Protein AF-A0A7Y3AAM0-F1 (afdb_monomer)

Radius of gyration: 28.29 Å; Cα contacts (8 Å, |Δi|>4): 146; chains: 1; bounding box: 34×87×64 Å

Sequence (106 aa):
MIARDQGCALCRAHYSLCEAHHIIPWESPARGPTDIDNGALVCTDCHHWLHEHDLILVRDPNTGTWTTRPAQPHEIVPKRKPAEPEPAPSGDVPEPRDQAPTAQSG

pLDDT: mean 87.78, std 16.11, range [49.22, 98.81]

Mean predicted aligned error: 10.86 Å

Secondary structure (DSSP, 8-state):
-HHHHSS-TTT---GGGEEEEESS-TTSTT---SSSTTEEEEEHHHHHHHHHTTEEEEE-TTT--EEEEEPPTTSSPPPPPPPPPPPPP---PPPPPP--------

Nearest PDB structures (foldseek):
  5xtb-assembly1_P  TM=4.807E-01  e=5.963E+00  Homo sapiens

Solvent-accessible surface area (backbone atoms only — not comparable to full-atom values): 6667 Å² total; per-residue (Å²): 92,64,89,81,51,68,10,13,54,83,82,56,46,58,49,91,57,34,43,88,39,58,44,31,36,59,82,10,82,64,47,27,61,96,49,69,88,37,40,42,33,28,27,64,70,59,46,50,52,30,65,77,66,48,40,26,68,44,69,41,89,89,79,67,49,57,49,74,44,79,52,54,82,47,41,38,63,74,77,76,72,76,78,73,80,72,79,76,79,84,75,81,76,80,77,83,79,83,80,80,84,77,90,81,87,132

Structure (mmCIF, N/CA/C/O backbone):
data_AF-A0A7Y3AAM0-F1
#
_entry.id   AF-A0A7Y3AAM0-F1
#
loop_
_atom_site.group_PDB
_atom_site.id
_atom_site.type_symbol
_atom_site.label_atom_id
_atom_site.label_alt_id
_atom_site.label_comp_id
_atom_site.label_asym_id
_atom_site.label_entity_id
_atom_site.label_seq_id
_atom_site.pdbx_PDB_ins_code
_atom_site.Cartn_x
_atom_site.Cartn_y
_atom_site.Cartn_z
_atom_site.occupancy
_atom_site.B_iso_or_equiv
_atom_site.auth_seq_id
_atom_site.auth_comp_id
_atom_site.auth_asym_id
_atom_site.auth_atom_id
_atom_site.pdbx_PDB_model_num
ATOM 1 N N . MET A 1 1 ? 0.520 -4.226 12.085 1.00 92.75 1 MET A N 1
ATOM 2 C CA . MET A 1 1 ? -0.165 -3.143 11.344 1.00 92.75 1 MET A CA 1
ATOM 3 C C . MET A 1 1 ? -1.556 -2.827 11.886 1.00 92.75 1 MET A C 1
ATOM 5 O O . MET A 1 1 ? -1.817 -1.653 12.082 1.00 92.75 1 M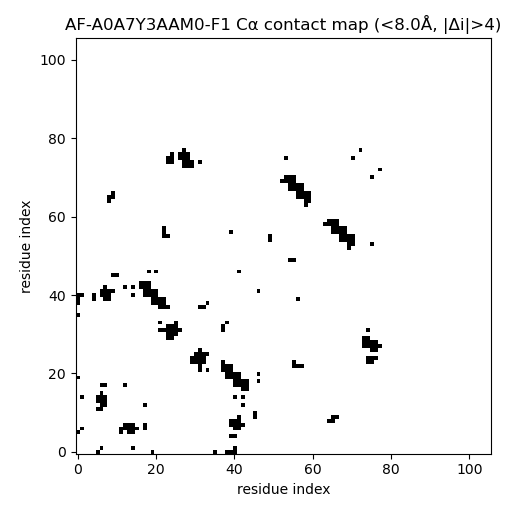ET A O 1
ATOM 9 N N . ILE A 1 2 ? -2.404 -3.812 12.234 1.00 97.00 2 ILE A N 1
ATOM 10 C CA . ILE A 1 2 ? -3.768 -3.586 12.785 1.00 97.00 2 ILE A CA 1
ATOM 11 C C . ILE A 1 2 ? -3.821 -2.501 13.873 1.00 97.00 2 ILE A C 1
ATOM 13 O O . ILE A 1 2 ? -4.611 -1.570 13.761 1.00 97.00 2 ILE A O 1
ATOM 17 N N . ALA A 1 3 ? -2.949 -2.569 14.886 1.00 96.44 3 ALA A N 1
ATOM 18 C CA . ALA A 1 3 ? -2.931 -1.579 15.965 1.00 96.44 3 ALA A CA 1
ATOM 19 C C . ALA A 1 3 ? -2.657 -0.142 15.474 1.00 96.44 3 ALA A C 1
ATOM 21 O O . ALA A 1 3 ? -3.290 0.784 15.969 1.00 96.44 3 ALA A O 1
ATOM 22 N N . ARG A 1 4 ? -1.761 0.032 14.489 1.00 96.44 4 ARG A N 1
ATOM 23 C CA . ARG A 1 4 ? -1.374 1.338 13.928 1.00 96.44 4 ARG A CA 1
ATOM 24 C C . ARG A 1 4 ? -2.420 1.879 12.954 1.00 96.44 4 ARG A C 1
ATOM 26 O O . ARG A 1 4 ? -2.768 3.049 13.030 1.00 96.44 4 ARG A O 1
ATOM 33 N N . ASP A 1 5 ? -2.893 1.037 12.038 1.00 97.00 5 ASP A N 1
ATOM 34 C CA . ASP A 1 5 ? -3.709 1.482 10.901 1.00 97.00 5 ASP A CA 1
ATOM 35 C C . ASP A 1 5 ? -5.210 1.454 11.212 1.00 97.00 5 ASP A C 1
ATOM 37 O O . ASP A 1 5 ? -5.979 2.233 10.647 1.00 97.00 5 ASP A O 1
ATOM 41 N N . GLN A 1 6 ? -5.644 0.583 12.134 1.00 96.44 6 GLN A N 1
ATOM 42 C CA . GLN A 1 6 ? -7.032 0.438 12.608 1.00 96.44 6 GLN A CA 1
ATOM 43 C C . GLN A 1 6 ? -8.067 0.116 11.501 1.00 96.44 6 GLN A C 1
ATOM 45 O O . GLN A 1 6 ? -9.261 0.041 11.769 1.00 96.44 6 GLN A O 1
ATOM 50 N N . GLY A 1 7 ? -7.626 -0.075 10.258 1.00 98.00 7 GLY A N 1
ATOM 51 C CA . GLY A 1 7 ? -8.447 -0.227 9.061 1.00 98.00 7 GLY A CA 1
ATOM 52 C C . GLY A 1 7 ? -7.641 0.142 7.818 1.00 98.00 7 GLY A C 1
ATOM 53 O O . GLY A 1 7 ? -6.450 0.436 7.918 1.00 98.00 7 GLY A O 1
ATOM 54 N N . CYS A 1 8 ? -8.289 0.153 6.656 1.00 98.69 8 CYS A N 1
ATOM 55 C CA . CYS A 1 8 ? -7.644 0.528 5.402 1.00 98.69 8 CYS A CA 1
ATOM 56 C C . CYS A 1 8 ? -7.061 1.949 5.489 1.00 98.69 8 CYS A C 1
ATOM 58 O O . CYS A 1 8 ? -7.730 2.884 5.944 1.00 98.69 8 CYS A O 1
ATOM 60 N N . ALA A 1 9 ? -5.824 2.107 5.022 1.00 98.44 9 ALA A N 1
ATOM 61 C CA . ALA A 1 9 ? -5.107 3.374 4.963 1.00 98.44 9 ALA A CA 1
ATOM 62 C C . ALA A 1 9 ? -5.829 4.442 4.118 1.00 98.44 9 ALA A C 1
ATOM 64 O O . ALA A 1 9 ? -5.726 5.622 4.430 1.00 98.44 9 ALA A O 1
ATOM 65 N N . LEU A 1 10 ? -6.590 4.036 3.094 1.00 98.25 10 LEU A N 1
ATOM 66 C CA . LEU A 1 10 ? -7.227 4.948 2.136 1.00 98.25 10 LEU A CA 1
ATOM 67 C C . LEU A 1 10 ? -8.711 5.198 2.427 1.00 98.25 10 LEU A C 1
ATOM 69 O O . LEU A 1 10 ? -9.127 6.341 2.575 1.00 98.25 10 LEU A O 1
ATOM 73 N N . CYS A 1 11 ? -9.518 4.139 2.529 1.00 98.19 11 CYS A N 1
ATOM 74 C CA . CYS A 1 11 ? -10.977 4.261 2.648 1.00 98.19 11 CYS A CA 1
ATOM 75 C C . CYS A 1 11 ? -11.517 3.984 4.057 1.00 98.19 11 CYS A C 1
ATOM 77 O O . CYS A 1 11 ? -12.721 4.072 4.281 1.00 98.19 11 CYS A O 1
ATOM 79 N N . ARG A 1 12 ? -10.642 3.626 5.010 1.00 97.94 12 ARG A N 1
ATOM 80 C CA . ARG A 1 12 ? -11.005 3.273 6.395 1.00 97.94 12 ARG A CA 1
ATOM 81 C C . ARG A 1 12 ? -11.911 2.043 6.544 1.00 97.94 12 ARG A C 1
ATOM 83 O O . ARG A 1 12 ? -12.465 1.840 7.622 1.00 97.94 12 ARG A O 1
ATOM 90 N N . ALA A 1 13 ? -12.019 1.191 5.519 1.00 98.56 13 ALA A N 1
ATOM 91 C CA . ALA A 1 13 ? -12.656 -0.121 5.646 1.00 98.56 13 ALA A CA 1
ATOM 92 C C . ALA A 1 13 ? -12.101 -0.900 6.852 1.00 98.56 13 ALA A C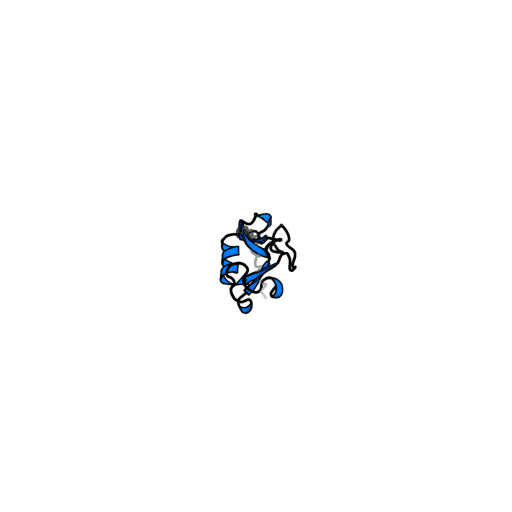 1
ATOM 94 O O . ALA A 1 13 ? -10.922 -0.776 7.198 1.00 98.56 13 ALA A O 1
ATOM 95 N N . HIS A 1 14 ? -12.955 -1.702 7.492 1.00 98.12 14 HIS A N 1
ATOM 96 C CA . HIS A 1 14 ? -12.592 -2.449 8.694 1.00 98.12 14 HIS A CA 1
ATOM 97 C C . HIS A 1 14 ? -11.385 -3.367 8.440 1.00 98.12 14 HIS A C 1
ATOM 99 O O . HIS A 1 14 ? -11.264 -3.969 7.373 1.00 98.12 14 HIS A O 1
ATOM 105 N N . TYR A 1 15 ? -10.495 -3.502 9.428 1.00 97.81 15 TYR A N 1
ATOM 106 C CA . TYR A 1 15 ? -9.228 -4.230 9.273 1.00 97.81 15 TYR A CA 1
ATOM 107 C C . TYR A 1 15 ? -9.405 -5.705 8.878 1.00 97.81 15 TYR A C 1
ATOM 109 O O . TYR A 1 15 ? -8.495 -6.284 8.299 1.00 97.81 15 TYR A O 1
ATOM 117 N N . SER A 1 16 ? -10.562 -6.315 9.155 1.00 97.38 16 SER A N 1
ATOM 118 C CA . SER A 1 16 ? -10.867 -7.695 8.746 1.00 97.38 16 SER A CA 1
ATOM 119 C C . SER A 1 16 ? -11.053 -7.867 7.236 1.00 97.38 16 SER A C 1
ATOM 121 O O . SER A 1 16 ? -11.059 -8.992 6.758 1.00 97.38 16 SER A O 1
ATOM 123 N N . LEU A 1 17 ? -11.246 -6.768 6.504 1.00 98.25 17 LEU A N 1
ATOM 124 C CA . LEU A 1 17 ? -11.321 -6.735 5.041 1.00 98.25 17 LEU A CA 1
ATOM 125 C C . LEU A 1 17 ? -9.984 -6.320 4.415 1.00 98.25 17 LEU A C 1
ATOM 127 O O . LEU A 1 17 ? -9.924 -6.082 3.213 1.00 98.25 17 LEU A O 1
ATOM 131 N N . CYS A 1 18 ? -8.950 -6.131 5.240 1.00 98.56 18 CYS A N 1
ATOM 132 C CA . CYS A 1 18 ? -7.670 -5.597 4.815 1.00 98.56 18 CYS A CA 1
ATOM 133 C C . CYS A 1 18 ? -6.601 -6.676 4.702 1.00 98.56 18 CYS A C 1
ATOM 135 O O . CYS A 1 18 ? -6.542 -7.623 5.484 1.00 98.56 18 CYS A O 1
ATOM 137 N N . GLU A 1 19 ? -5.696 -6.438 3.770 1.00 98.38 19 GLU A N 1
ATOM 138 C CA . GLU A 1 19 ? -4.492 -7.203 3.523 1.00 98.38 19 GLU A CA 1
ATOM 139 C C . GLU A 1 19 ? -3.272 -6.380 3.952 1.00 98.38 19 GLU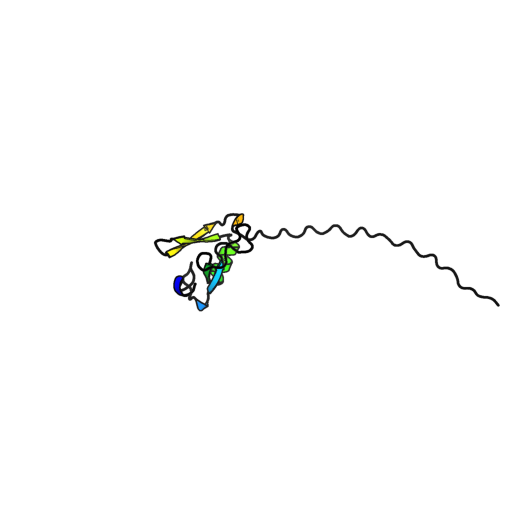 A C 1
ATOM 141 O O . GLU A 1 19 ? -3.301 -5.145 4.010 1.00 98.38 19 GLU A O 1
ATOM 146 N N . ALA A 1 20 ? -2.194 -7.086 4.286 1.00 97.88 20 ALA A N 1
ATOM 147 C CA . ALA A 1 20 ? -0.882 -6.491 4.478 1.00 97.88 20 ALA A CA 1
ATOM 148 C C . ALA A 1 20 ? -0.304 -6.110 3.111 1.00 97.88 20 ALA A C 1
ATOM 150 O O . ALA A 1 20 ? -0.058 -6.988 2.289 1.00 97.88 20 ALA A O 1
ATOM 151 N N . HIS A 1 21 ? -0.059 -4.823 2.890 1.00 98.06 21 HIS A N 1
ATOM 152 C CA . HIS A 1 21 ? 0.513 -4.307 1.652 1.00 98.06 21 HIS A CA 1
ATOM 153 C C . HIS A 1 21 ? 1.871 -3.672 1.923 1.00 98.06 21 HIS A C 1
ATOM 155 O O . HIS A 1 21 ? 1.998 -2.822 2.807 1.00 98.06 21 HIS A O 1
ATOM 161 N N . HIS A 1 22 ? 2.890 -4.081 1.172 1.00 98.31 22 HIS A N 1
ATOM 162 C CA . HIS A 1 22 ? 4.185 -3.407 1.183 1.00 98.31 22 HIS A CA 1
ATOM 163 C C . HIS A 1 22 ? 4.088 -2.079 0.436 1.00 98.31 22 HIS A C 1
ATOM 165 O O . HIS A 1 22 ? 3.599 -2.046 -0.687 1.00 98.31 22 HIS A O 1
ATOM 171 N N . ILE A 1 23 ? 4.619 -1.006 1.022 1.00 98.06 23 ILE A N 1
ATOM 172 C CA . ILE A 1 23 ? 4.750 0.294 0.350 1.00 98.06 23 ILE A CA 1
ATOM 173 C C . ILE A 1 23 ? 5.760 0.174 -0.794 1.00 98.06 23 ILE A C 1
ATOM 175 O O . ILE A 1 23 ? 5.464 0.535 -1.929 1.00 98.06 23 ILE A O 1
ATOM 179 N N . ILE A 1 24 ? 6.943 -0.368 -0.493 1.00 98.19 24 ILE A N 1
ATOM 180 C CA . ILE A 1 24 ? 7.937 -0.784 -1.483 1.00 98.19 24 ILE A CA 1
ATOM 181 C C . ILE A 1 24 ? 7.996 -2.318 -1.465 1.00 98.19 24 ILE A C 1
ATOM 183 O O . ILE A 1 24 ? 8.408 -2.889 -0.451 1.00 98.19 24 ILE A O 1
ATOM 187 N N . PRO A 1 25 ? 7.617 -3.021 -2.547 1.00 96.69 25 PRO A N 1
ATOM 188 C CA . PRO A 1 25 ? 7.652 -4.478 -2.593 1.00 96.69 25 PRO A CA 1
ATOM 189 C C . PRO A 1 25 ? 9.069 -5.039 -2.437 1.00 96.69 25 PRO A C 1
ATOM 191 O O . PRO A 1 25 ? 10.032 -4.496 -2.984 1.00 96.69 25 PRO A O 1
ATOM 194 N N . TRP A 1 26 ? 9.193 -6.191 -1.776 1.00 95.62 26 TRP A N 1
ATOM 195 C CA . TRP A 1 26 ? 10.466 -6.912 -1.613 1.00 95.62 26 TRP A CA 1
ATOM 196 C C . TRP A 1 26 ? 11.137 -7.289 -2.949 1.00 95.62 26 TRP A C 1
ATOM 198 O O . TRP A 1 26 ? 12.363 -7.268 -3.085 1.00 95.62 26 TRP A O 1
ATOM 208 N N . GLU A 1 27 ? 10.333 -7.632 -3.956 1.00 94.94 27 GLU A N 1
ATOM 209 C CA . GLU A 1 27 ? 10.807 -8.016 -5.292 1.00 94.94 27 GLU A CA 1
ATOM 210 C C . GLU A 1 27 ? 11.163 -6.819 -6.184 1.00 94.94 27 GLU A C 1
ATOM 212 O O . GLU A 1 27 ? 11.738 -7.005 -7.258 1.00 94.94 27 GLU A O 1
ATOM 217 N N . SER A 1 28 ? 10.850 -5.593 -5.752 1.00 96.06 28 SER A N 1
ATOM 218 C CA . SER A 1 28 ? 11.253 -4.389 -6.479 1.00 96.06 28 SER A CA 1
ATOM 219 C C . SER A 1 28 ? 12.781 -4.219 -6.461 1.00 96.06 28 SER A C 1
ATOM 221 O O . SER A 1 28 ? 13.459 -4.728 -5.559 1.00 96.06 28 SER A O 1
ATOM 223 N N . PRO A 1 29 ? 13.358 -3.464 -7.411 1.00 97.12 29 PRO A N 1
ATOM 224 C CA . PRO A 1 29 ? 14.773 -3.103 -7.378 1.00 97.12 29 PRO A CA 1
ATOM 225 C C . PRO A 1 29 ? 15.201 -2.402 -6.080 1.00 97.12 29 PRO A C 1
ATOM 227 O O . PRO A 1 29 ? 16.331 -2.592 -5.638 1.00 97.12 29 PRO A O 1
ATOM 230 N N . ALA A 1 30 ? 14.304 -1.636 -5.451 1.00 97.25 30 ALA A N 1
ATOM 231 C CA . ALA A 1 30 ? 14.533 -0.972 -4.170 1.00 97.25 30 ALA A CA 1
ATOM 232 C C . ALA A 1 30 ? 14.591 -1.931 -2.967 1.00 97.25 30 ALA A C 1
ATOM 234 O O . ALA A 1 30 ? 15.061 -1.522 -1.907 1.00 97.25 30 ALA A O 1
ATOM 235 N N . ARG A 1 31 ? 14.145 -3.190 -3.116 1.00 97.12 31 ARG A N 1
ATOM 236 C CA . ARG A 1 31 ? 14.206 -4.239 -2.079 1.00 97.12 31 ARG A CA 1
ATOM 237 C C . ARG A 1 31 ? 13.598 -3.806 -0.740 1.00 97.12 31 ARG A C 1
ATOM 239 O O . ARG A 1 31 ? 14.237 -3.923 0.304 1.00 97.12 31 ARG A O 1
ATOM 246 N N . GLY A 1 32 ? 12.361 -3.307 -0.768 1.00 97.81 32 GLY A N 1
ATOM 247 C CA . GLY A 1 32 ? 11.687 -2.839 0.443 1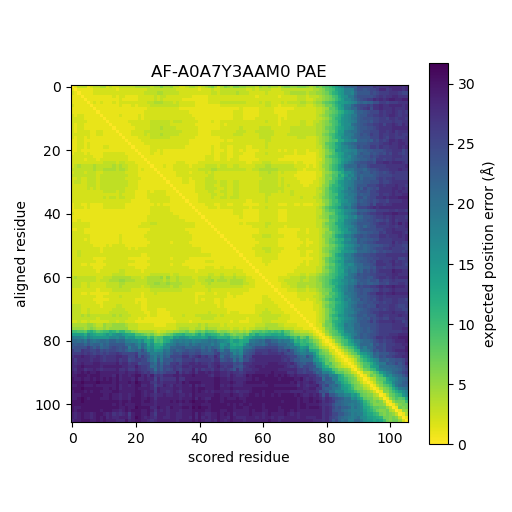.00 97.81 32 GLY A CA 1
ATOM 248 C C . GLY A 1 32 ? 11.607 -3.930 1.526 1.00 97.81 32 GLY A C 1
ATOM 249 O O . GLY A 1 32 ? 11.295 -5.084 1.207 1.00 97.81 32 GLY A O 1
ATOM 250 N N . PRO A 1 33 ? 11.908 -3.610 2.799 1.00 97.81 33 PRO A N 1
ATOM 251 C CA . PRO A 1 33 ? 11.951 -4.596 3.874 1.00 97.81 33 PRO A CA 1
ATOM 252 C C . PRO A 1 33 ? 10.550 -5.097 4.244 1.00 97.81 33 PRO A C 1
ATOM 254 O O . PRO A 1 33 ? 9.538 -4.449 3.986 1.00 97.81 33 PRO A O 1
ATOM 257 N N . THR A 1 34 ? 10.476 -6.264 4.882 1.00 96.69 34 THR A N 1
ATOM 258 C CA . THR A 1 34 ? 9.222 -6.755 5.473 1.00 96.69 34 THR A CA 1
ATOM 259 C C . THR A 1 34 ? 9.179 -6.374 6.945 1.00 96.69 34 THR A C 1
ATOM 261 O O . THR A 1 34 ? 9.595 -7.139 7.811 1.00 96.69 34 THR A O 1
ATOM 264 N N . ASP A 1 35 ? 8.688 -5.171 7.217 1.00 97.00 35 ASP A N 1
ATOM 265 C CA . ASP A 1 35 ? 8.509 -4.638 8.562 1.00 97.00 35 ASP A CA 1
ATOM 266 C C . ASP A 1 35 ? 7.253 -3.754 8.640 1.00 97.00 35 ASP A C 1
ATOM 268 O O . ASP A 1 35 ? 6.484 -3.632 7.684 1.00 97.00 35 ASP A O 1
ATOM 272 N N . ILE A 1 36 ? 6.991 -3.194 9.823 1.00 96.00 36 ILE A N 1
ATOM 273 C CA . ILE A 1 36 ? 5.823 -2.338 10.032 1.00 96.00 36 ILE A CA 1
ATOM 274 C C . ILE A 1 36 ? 5.966 -1.015 9.282 1.00 96.00 36 ILE A C 1
ATOM 276 O O . ILE A 1 36 ? 4.961 -0.523 8.779 1.00 96.00 36 ILE A O 1
ATOM 280 N N . ASP A 1 37 ? 7.164 -0.450 9.176 1.00 95.50 37 ASP A N 1
ATOM 281 C CA . ASP A 1 37 ? 7.372 0.884 8.608 1.00 95.50 37 ASP A CA 1
ATOM 282 C C . ASP A 1 37 ? 7.211 0.894 7.082 1.00 95.50 37 ASP A C 1
ATOM 284 O O . ASP A 1 37 ? 6.696 1.865 6.531 1.00 95.50 37 ASP A O 1
ATOM 288 N N . ASN A 1 38 ? 7.539 -0.216 6.415 1.00 98.06 38 ASN A N 1
ATOM 289 C CA . ASN A 1 38 ? 7.314 -0.436 4.985 1.00 98.06 38 ASN A CA 1
ATOM 290 C C . ASN A 1 38 ? 6.005 -1.192 4.672 1.00 98.06 38 ASN A C 1
ATOM 292 O O . ASN A 1 38 ? 5.773 -1.595 3.534 1.00 98.06 38 ASN A O 1
ATOM 296 N N . GLY A 1 39 ? 5.134 -1.405 5.657 1.00 97.94 39 GLY A N 1
ATOM 297 C CA . GLY A 1 39 ? 3.828 -2.035 5.461 1.00 97.94 39 GLY A CA 1
ATOM 298 C C . GLY A 1 39 ? 2.672 -1.077 5.742 1.00 97.94 39 GLY A C 1
ATOM 299 O O . GLY A 1 39 ? 2.817 -0.153 6.540 1.00 97.94 39 GLY A O 1
ATOM 300 N N . ALA A 1 40 ? 1.498 -1.325 5.163 1.00 98.56 40 ALA A N 1
ATOM 301 C CA . ALA A 1 40 ? 0.219 -0.727 5.553 1.00 98.56 40 ALA A CA 1
ATOM 302 C C . ALA A 1 40 ? -0.949 -1.713 5.377 1.00 98.56 40 ALA A C 1
ATOM 304 O O . ALA A 1 40 ? -0.871 -2.643 4.576 1.00 98.56 40 ALA A O 1
ATOM 305 N N . LEU A 1 41 ? -2.049 -1.509 6.109 1.00 98.62 41 LEU A N 1
ATOM 306 C CA . LEU A 1 41 ? -3.312 -2.195 5.819 1.00 98.62 41 LEU A CA 1
ATOM 307 C C . LEU A 1 41 ? -4.089 -1.506 4.694 1.00 98.62 41 LEU A C 1
ATOM 309 O O . LEU A 1 41 ? -4.370 -0.308 4.764 1.00 98.62 41 LEU A O 1
ATOM 313 N N . VAL A 1 42 ? -4.535 -2.283 3.710 1.00 98.75 42 VAL A N 1
ATOM 314 C CA . VAL A 1 42 ? -5.425 -1.834 2.625 1.00 98.75 42 VAL A CA 1
ATOM 315 C C . VAL A 1 42 ? -6.505 -2.875 2.363 1.00 98.75 42 VAL A C 1
ATOM 317 O O . VAL A 1 42 ? -6.220 -4.063 2.433 1.00 98.75 42 VAL A O 1
ATOM 320 N N . CYS A 1 43 ? -7.748 -2.465 2.093 1.00 98.81 43 CYS A N 1
ATOM 321 C CA . CYS A 1 43 ? -8.763 -3.427 1.653 1.00 98.81 43 CYS A CA 1
ATOM 322 C C . CYS A 1 43 ? -8.464 -3.926 0.238 1.00 98.81 43 CYS A C 1
ATOM 324 O O . CYS A 1 43 ? -7.776 -3.233 -0.508 1.00 98.81 43 CYS A O 1
ATOM 326 N N . THR A 1 44 ? -9.005 -5.087 -0.135 1.00 98.56 44 THR A N 1
ATOM 327 C CA . THR A 1 44 ? -8.781 -5.713 -1.450 1.00 98.56 44 THR A CA 1
ATOM 328 C C . THR A 1 44 ? -9.010 -4.745 -2.622 1.00 98.56 44 THR A C 1
ATOM 330 O O . THR A 1 44 ? -8.167 -4.658 -3.511 1.00 98.56 44 THR A O 1
ATOM 333 N N . ASP A 1 45 ? -10.072 -3.931 -2.593 1.00 98.56 45 ASP A N 1
ATOM 334 C CA . ASP A 1 45 ? -10.345 -2.954 -3.662 1.00 98.56 45 ASP A CA 1
ATOM 335 C C . ASP A 1 45 ? -9.252 -1.879 -3.757 1.00 98.56 45 ASP A C 1
ATOM 337 O O . ASP A 1 45 ? -8.720 -1.600 -4.831 1.00 98.56 45 ASP A O 1
ATOM 341 N N . CYS A 1 46 ? -8.869 -1.290 -2.620 1.00 98.75 46 CYS A N 1
ATOM 342 C CA . CYS A 1 46 ? -7.794 -0.302 -2.577 1.00 98.75 46 CYS A CA 1
ATOM 343 C C . CYS A 1 46 ? -6.429 -0.917 -2.918 1.00 98.75 46 CYS A C 1
ATOM 345 O O . CYS A 1 46 ? -5.586 -0.229 -3.488 1.00 98.75 46 CYS A O 1
ATOM 347 N N . HIS A 1 47 ? -6.209 -2.188 -2.579 1.00 98.56 47 HIS A N 1
ATOM 348 C CA . HIS A 1 47 ? -4.979 -2.910 -2.880 1.00 98.56 47 HIS A CA 1
ATOM 349 C C . HIS A 1 47 ? -4.781 -3.046 -4.392 1.00 98.56 47 HIS A C 1
ATOM 351 O O . HIS A 1 47 ? -3.737 -2.656 -4.916 1.00 98.56 47 HIS A O 1
ATOM 357 N N . HIS A 1 48 ? -5.802 -3.529 -5.104 1.00 98.19 48 HIS A N 1
ATOM 358 C CA . HIS A 1 48 ? -5.762 -3.612 -6.562 1.00 98.19 48 HIS A CA 1
ATOM 359 C C . HIS A 1 48 ? -5.634 -2.230 -7.193 1.00 98.19 48 HIS A C 1
ATOM 361 O O . HIS A 1 48 ? -4.776 -2.038 -8.049 1.00 98.19 48 HIS A O 1
ATOM 367 N N . TRP A 1 49 ? -6.393 -1.242 -6.710 1.00 98.50 49 TRP A N 1
ATOM 368 C CA . TRP A 1 49 ? -6.322 0.120 -7.235 1.00 98.50 49 TRP A CA 1
ATOM 369 C C . TRP A 1 49 ? -4.907 0.720 -7.154 1.00 98.50 49 TRP A C 1
ATOM 371 O O . TRP A 1 49 ? -4.454 1.324 -8.128 1.00 98.50 49 TRP A O 1
ATOM 381 N N . LEU A 1 50 ? -4.182 0.515 -6.044 1.00 98.31 50 LEU A N 1
ATOM 382 C CA . LEU A 1 50 ? -2.787 0.954 -5.900 1.00 98.31 50 LEU A CA 1
ATOM 383 C C . LEU A 1 50 ? -1.872 0.311 -6.952 1.00 98.31 50 LEU A C 1
ATOM 385 O O . LEU A 1 50 ? -1.097 1.011 -7.602 1.00 98.31 50 LEU A O 1
ATOM 389 N N . HIS A 1 51 ? -1.985 -1.005 -7.151 1.00 96.62 51 HIS A N 1
ATOM 390 C CA . HIS A 1 51 ? -1.166 -1.736 -8.120 1.00 96.62 51 HIS A CA 1
ATOM 391 C C . HIS A 1 51 ? -1.523 -1.433 -9.578 1.00 96.62 51 HIS A C 1
ATOM 393 O O . HIS A 1 51 ? -0.636 -1.361 -10.422 1.00 96.62 51 HIS A O 1
ATOM 399 N N . GLU A 1 52 ? -2.802 -1.243 -9.890 1.00 97.25 52 GLU A N 1
ATOM 400 C CA . GLU A 1 52 ? -3.269 -0.921 -11.242 1.00 97.25 52 GLU A CA 1
ATOM 401 C C . GLU A 1 52 ? -2.775 0.447 -11.719 1.00 97.25 52 GLU A C 1
ATOM 403 O O . GLU A 1 52 ? -2.522 0.629 -12.911 1.00 97.25 52 GLU A O 1
ATOM 408 N N . HIS A 1 53 ? -2.614 1.392 -10.790 1.00 97.38 53 HIS A N 1
ATOM 409 C CA . HIS A 1 53 ? -2.233 2.775 -11.081 1.00 97.38 53 HIS A CA 1
ATOM 410 C C . HIS A 1 53 ? -0.769 3.086 -10.744 1.00 97.38 53 HIS A C 1
ATOM 412 O O . HIS A 1 53 ? -0.380 4.254 -10.787 1.00 97.38 53 HIS A O 1
ATOM 418 N N . ASP A 1 54 ? 0.032 2.068 -10.409 1.00 96.94 54 ASP A N 1
ATOM 419 C CA . ASP A 1 54 ? 1.435 2.207 -10.004 1.00 96.94 54 ASP A CA 1
ATOM 420 C C . ASP A 1 54 ? 1.616 3.300 -8.923 1.00 96.94 54 ASP A C 1
ATOM 422 O O . ASP A 1 54 ? 2.444 4.209 -9.037 1.00 96.94 54 ASP A O 1
ATOM 426 N N . LEU A 1 55 ? 0.796 3.238 -7.868 1.00 98.31 55 LEU A N 1
ATOM 427 C CA . LEU A 1 55 ? 0.820 4.160 -6.730 1.00 98.31 55 LEU A CA 1
ATOM 428 C C . LEU A 1 55 ? 1.449 3.500 -5.502 1.00 98.31 55 LEU A C 1
ATOM 430 O O . LEU A 1 55 ? 1.235 2.318 -5.244 1.00 98.31 55 LEU A O 1
ATOM 434 N N . ILE A 1 56 ? 2.147 4.298 -4.691 1.00 98.44 56 ILE A N 1
ATOM 435 C CA . ILE A 1 56 ? 2.566 3.891 -3.345 1.00 98.44 56 ILE A CA 1
ATOM 436 C C . ILE A 1 56 ? 1.913 4.755 -2.270 1.00 98.44 56 ILE A C 1
ATOM 438 O O . ILE A 1 56 ? 1.540 5.908 -2.514 1.00 98.44 56 ILE A O 1
ATOM 442 N N . LEU A 1 57 ? 1.841 4.210 -1.058 1.00 98.56 57 LEU A N 1
ATOM 443 C CA . LEU A 1 57 ? 1.388 4.921 0.133 1.00 98.56 57 LEU A CA 1
ATOM 444 C C . LEU A 1 57 ? 2.507 5.776 0.742 1.00 98.56 57 LEU A C 1
ATOM 446 O O . LEU A 1 57 ? 3.665 5.376 0.801 1.00 98.56 57 LEU A O 1
ATOM 450 N N . VAL A 1 58 ? 2.143 6.945 1.257 1.00 98.19 58 VAL A N 1
ATOM 451 C CA . VAL A 1 58 ? 3.026 7.829 2.022 1.00 98.19 58 VAL A CA 1
ATOM 452 C C . VAL A 1 58 ? 2.356 8.126 3.351 1.00 98.19 58 VAL A C 1
ATOM 454 O O . VAL A 1 58 ? 1.210 8.571 3.383 1.00 98.19 58 VAL A O 1
ATOM 457 N N . ARG A 1 59 ? 3.067 7.880 4.453 1.00 97.38 59 ARG A N 1
ATOM 458 C CA . ARG A 1 59 ? 2.596 8.229 5.794 1.00 97.38 59 ARG A CA 1
ATOM 459 C C . ARG A 1 59 ? 3.215 9.542 6.231 1.00 97.38 59 ARG A C 1
ATOM 461 O O . ARG A 1 59 ? 4.437 9.655 6.293 1.00 97.38 59 ARG A O 1
ATOM 468 N N . ASP A 1 60 ? 2.386 10.503 6.603 1.00 96.12 60 ASP A N 1
ATOM 469 C CA . ASP A 1 60 ? 2.858 11.683 7.317 1.00 96.12 60 ASP A CA 1
ATOM 470 C C . ASP A 1 60 ? 3.329 11.256 8.725 1.00 96.12 60 ASP A C 1
ATOM 472 O O . ASP A 1 60 ? 2.538 10.693 9.490 1.00 96.12 60 ASP A O 1
ATOM 476 N N . PRO A 1 61 ? 4.601 11.479 9.098 1.00 93.12 61 PRO A N 1
ATOM 477 C CA . PRO A 1 61 ? 5.115 11.065 10.400 1.00 93.12 61 PRO A CA 1
ATOM 478 C C . PRO A 1 61 ? 4.505 11.855 11.568 1.00 93.12 61 PRO A C 1
ATOM 480 O O . PRO A 1 61 ? 4.443 11.329 12.677 1.00 93.12 61 PRO A O 1
ATOM 483 N N . ASN A 1 62 ? 4.031 13.081 11.329 1.00 95.94 62 ASN A N 1
ATOM 484 C CA . ASN A 1 62 ? 3.473 13.964 12.351 1.00 95.94 62 ASN A CA 1
ATOM 485 C C . ASN A 1 62 ? 1.991 13.682 12.599 1.00 95.94 62 ASN A C 1
ATOM 487 O O . ASN A 1 62 ? 1.548 13.659 13.743 1.00 95.94 62 ASN A O 1
ATOM 491 N N . THR A 1 63 ? 1.218 13.475 11.530 1.00 95.62 63 THR A N 1
ATOM 492 C CA . THR A 1 63 ? -0.239 13.279 11.638 1.00 95.62 63 THR A CA 1
ATOM 493 C C . THR A 1 63 ? -0.651 11.811 11.594 1.00 95.62 63 THR A C 1
ATOM 495 O O . THR A 1 63 ? -1.749 11.458 12.013 1.00 95.62 63 THR A O 1
ATOM 498 N N . GLY A 1 64 ? 0.215 10.938 11.078 1.00 93.00 64 GLY A N 1
ATOM 499 C CA . GLY A 1 64 ? -0.099 9.538 10.819 1.00 93.00 64 GLY A CA 1
ATOM 500 C C . GLY A 1 64 ? -1.063 9.309 9.657 1.00 93.00 64 GLY A C 1
ATOM 501 O O . GLY A 1 64 ? -1.460 8.166 9.433 1.00 93.00 64 GLY A O 1
ATOM 502 N N . THR A 1 65 ? -1.421 10.370 8.930 1.00 95.62 65 THR A N 1
ATOM 503 C CA . THR A 1 65 ? -2.306 10.313 7.767 1.00 95.62 65 THR A CA 1
ATOM 504 C C . THR A 1 65 ? -1.610 9.617 6.608 1.00 95.62 65 THR A C 1
ATOM 506 O O . THR A 1 65 ? -0.426 9.846 6.352 1.00 95.62 65 THR A O 1
ATOM 509 N N . TRP A 1 66 ? -2.366 8.792 5.891 1.00 98.00 66 TRP A N 1
ATOM 510 C CA . TRP A 1 66 ? -1.918 8.138 4.672 1.00 98.00 66 TRP A CA 1
ATOM 511 C C . TRP A 1 66 ? -2.384 8.912 3.440 1.00 98.00 66 TRP A C 1
ATOM 513 O O . TRP A 1 66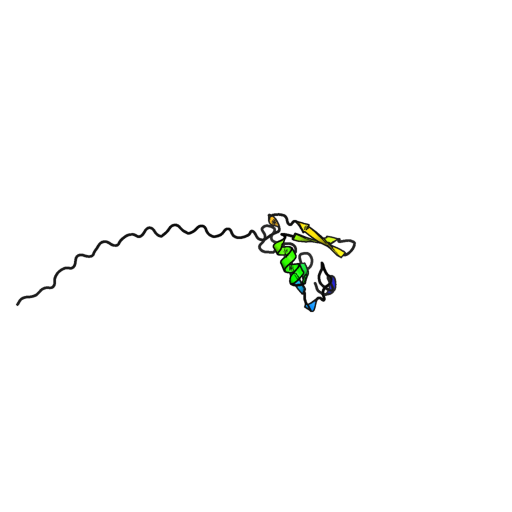 ? -3.544 9.308 3.341 1.00 98.00 66 TRP A O 1
ATOM 523 N N . THR A 1 67 ? -1.479 9.100 2.490 1.00 98.12 67 THR A N 1
ATOM 524 C CA . THR A 1 67 ? -1.754 9.622 1.147 1.00 98.12 67 THR A CA 1
ATOM 525 C C . THR A 1 67 ? -1.095 8.723 0.106 1.00 98.12 67 THR A C 1
ATOM 527 O O . THR A 1 67 ? -0.441 7.738 0.451 1.00 98.12 67 THR A O 1
ATOM 530 N N . THR A 1 68 ? -1.270 9.035 -1.177 1.00 98.62 68 THR A N 1
ATOM 531 C CA . THR A 1 68 ? -0.623 8.311 -2.276 1.00 98.62 68 THR A CA 1
ATOM 532 C C . THR A 1 68 ? 0.212 9.229 -3.143 1.00 98.62 68 THR A C 1
ATOM 534 O O . THR A 1 68 ? -0.097 10.411 -3.298 1.00 98.62 68 THR A O 1
ATOM 537 N N . ARG A 1 69 ? 1.219 8.652 -3.796 1.00 98.44 69 ARG A N 1
ATOM 538 C CA . ARG A 1 69 ? 1.932 9.277 -4.914 1.00 98.44 69 ARG A CA 1
ATOM 539 C C . ARG A 1 69 ? 2.227 8.246 -6.006 1.00 98.44 69 ARG A C 1
ATOM 541 O O . ARG A 1 69 ? 2.257 7.056 -5.693 1.00 98.44 69 ARG A O 1
ATOM 548 N N . PRO A 1 70 ? 2.522 8.681 -7.243 1.00 98.44 70 PRO A N 1
ATOM 549 C CA . PRO A 1 70 ? 3.110 7.805 -8.248 1.00 98.44 70 PRO A CA 1
ATOM 550 C C . PRO A 1 70 ? 4.379 7.132 -7.724 1.00 98.44 70 PRO A C 1
ATOM 552 O O . PRO A 1 70 ? 5.224 7.773 -7.079 1.00 98.44 70 PRO A O 1
ATOM 555 N N . ALA A 1 71 ? 4.498 5.839 -7.994 1.00 97.94 71 ALA A N 1
ATOM 556 C CA . ALA A 1 71 ? 5.696 5.077 -7.714 1.00 97.94 71 ALA A CA 1
ATOM 557 C C . ALA A 1 71 ? 6.815 5.462 -8.686 1.00 97.94 71 ALA A C 1
ATOM 559 O O . ALA A 1 71 ? 6.584 5.767 -9.858 1.00 97.94 71 ALA A O 1
ATOM 560 N N . GLN A 1 72 ? 8.054 5.425 -8.210 1.00 97.31 72 GLN A N 1
ATOM 561 C CA . GLN A 1 72 ? 9.218 5.464 -9.082 1.00 97.31 72 GLN A CA 1
ATOM 562 C C . GLN A 1 72 ? 9.457 4.074 -9.693 1.00 97.31 72 GLN A C 1
ATOM 564 O O . GLN A 1 72 ? 9.138 3.066 -9.064 1.00 97.31 72 GLN A O 1
ATOM 569 N N . PRO A 1 73 ? 10.104 3.970 -10.870 1.00 95.62 73 PRO A N 1
ATOM 570 C CA . PRO A 1 73 ? 10.316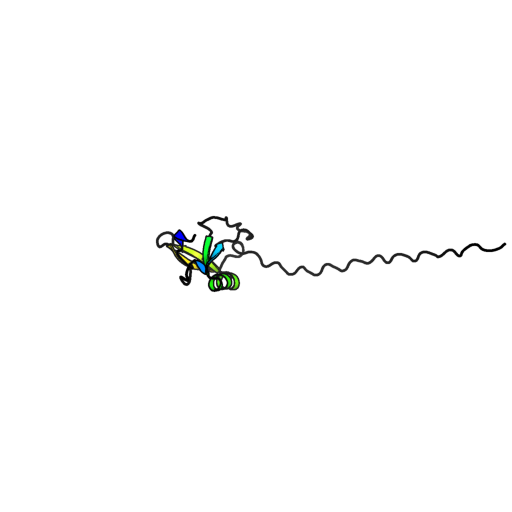 2.678 -11.534 1.00 95.62 73 PRO A CA 1
ATOM 571 C C . PRO A 1 73 ? 11.054 1.624 -10.694 1.00 95.62 73 PRO A C 1
ATOM 573 O O . PRO A 1 73 ? 10.859 0.430 -10.893 1.00 95.62 73 PRO A O 1
ATOM 576 N N . HIS A 1 74 ? 11.910 2.049 -9.760 1.00 96.94 74 HIS A N 1
ATOM 577 C CA . HIS A 1 74 ? 12.653 1.151 -8.873 1.00 96.94 74 HIS A CA 1
ATOM 578 C C . HIS A 1 74 ? 11.856 0.727 -7.627 1.00 96.94 74 HIS A C 1
ATOM 580 O O . HIS A 1 74 ? 12.288 -0.182 -6.925 1.00 96.94 74 HIS A O 1
ATOM 586 N N . GLU A 1 75 ? 10.712 1.360 -7.358 1.00 97.56 75 GLU A N 1
ATOM 587 C CA . GLU A 1 75 ? 9.848 1.104 -6.196 1.00 97.56 75 GLU A CA 1
ATOM 588 C C . GLU A 1 75 ? 8.729 0.102 -6.498 1.00 97.56 75 GLU A C 1
ATOM 590 O O . GLU A 1 75 ? 7.991 -0.273 -5.597 1.00 97.56 75 GLU A O 1
ATOM 595 N N . ILE A 1 76 ? 8.596 -0.349 -7.745 1.00 95.38 76 ILE A N 1
ATOM 596 C CA . ILE A 1 76 ? 7.613 -1.352 -8.168 1.00 95.38 76 ILE A CA 1
ATOM 597 C C . ILE A 1 76 ? 8.311 -2.597 -8.696 1.00 95.38 76 ILE A C 1
ATOM 599 O O . ILE A 1 76 ? 9.480 -2.570 -9.086 1.00 95.38 76 ILE A O 1
ATOM 603 N N . VAL A 1 77 ? 7.584 -3.712 -8.716 1.00 92.38 77 VAL A N 1
ATOM 604 C CA . VAL A 1 77 ? 8.059 -4.924 -9.384 1.00 92.38 77 VAL A CA 1
ATOM 605 C C . VAL A 1 77 ? 7.984 -4.685 -10.895 1.00 92.38 77 VAL A C 1
ATOM 607 O O . VAL A 1 77 ? 6.894 -4.412 -11.407 1.00 92.38 77 VAL A O 1
ATOM 610 N N . PRO A 1 78 ? 9.102 -4.777 -11.639 1.00 85.69 78 PRO A N 1
ATOM 611 C CA . PRO A 1 78 ? 9.077 -4.607 -13.080 1.00 85.69 78 PRO A CA 1
ATOM 612 C C . PRO A 1 78 ? 8.153 -5.655 -13.688 1.00 85.69 78 PRO A C 1
ATOM 614 O O . PRO A 1 78 ? 8.309 -6.854 -13.435 1.00 85.69 78 PRO A O 1
ATOM 617 N N . LYS A 1 79 ? 7.204 -5.218 -14.519 1.00 80.69 79 LYS A N 1
ATOM 618 C CA . LYS A 1 79 ? 6.389 -6.147 -15.303 1.00 80.69 79 LYS A CA 1
ATOM 619 C C . LYS A 1 79 ? 7.357 -6.983 -16.136 1.00 80.69 79 LYS A C 1
ATOM 621 O O . LYS A 1 79 ? 8.149 -6.430 -16.904 1.00 80.69 79 LYS A O 1
ATOM 626 N N . ARG A 1 80 ? 7.346 -8.307 -15.944 1.00 75.50 80 ARG A N 1
ATOM 627 C CA . ARG A 1 80 ? 8.162 -9.205 -16.768 1.00 75.50 80 ARG A CA 1
ATOM 628 C C . ARG A 1 80 ? 7.807 -8.912 -18.220 1.00 75.50 80 ARG A C 1
ATOM 630 O O . ARG A 1 80 ? 6.631 -8.949 -18.582 1.00 75.50 80 ARG A O 1
ATOM 637 N N . LYS A 1 81 ? 8.811 -8.602 -19.043 1.00 64.88 81 LYS A N 1
ATOM 638 C CA . LYS A 1 81 ? 8.604 -8.629 -20.490 1.00 64.88 81 LYS A CA 1
ATOM 639 C C . LYS A 1 81 ? 8.118 -10.042 -20.834 1.00 64.88 81 LYS A C 1
ATOM 641 O O . LYS A 1 81 ? 8.653 -10.991 -20.248 1.00 64.88 81 LYS A O 1
ATOM 646 N N . PRO A 1 82 ? 7.119 -10.201 -21.720 1.00 63.06 82 PRO A N 1
ATOM 647 C CA . PRO A 1 82 ? 6.841 -11.509 -22.290 1.00 63.06 82 PRO A CA 1
ATOM 648 C C . PRO A 1 82 ? 8.168 -12.100 -22.758 1.00 63.06 82 PRO A C 1
ATOM 650 O O . PRO A 1 82 ? 8.972 -11.375 -23.350 1.00 63.06 82 PRO A O 1
ATOM 653 N N . ALA A 1 83 ? 8.428 -13.363 -22.424 1.00 66.06 83 ALA A N 1
ATOM 654 C CA . ALA A 1 83 ? 9.585 -14.038 -22.983 1.00 66.06 83 ALA A CA 1
ATOM 655 C C . ALA A 1 83 ? 9.474 -13.917 -24.505 1.00 66.06 83 ALA A C 1
ATOM 657 O O . ALA A 1 83 ? 8.431 -14.243 -25.080 1.00 66.06 83 ALA A O 1
ATOM 658 N N . GLU A 1 84 ? 10.510 -13.371 -25.136 1.00 61.81 84 GLU A N 1
ATOM 659 C CA . GLU A 1 84 ? 10.635 -13.462 -26.583 1.00 61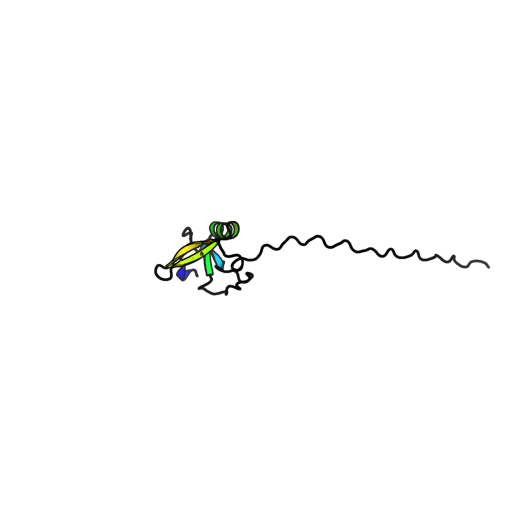.81 84 GLU A CA 1
ATOM 660 C C . GLU A 1 84 ? 10.569 -14.957 -26.925 1.00 61.81 84 GLU A C 1
ATOM 662 O O . GLU A 1 84 ? 11.159 -15.753 -26.183 1.00 61.81 84 GLU A O 1
ATOM 667 N N . PRO A 1 85 ? 9.789 -15.379 -27.936 1.00 67.19 85 PRO A N 1
ATOM 668 C CA . PRO A 1 85 ? 9.722 -16.790 -28.277 1.00 67.19 85 PRO A CA 1
ATOM 669 C C . PRO A 1 85 ? 11.148 -17.279 -28.534 1.00 67.19 85 PRO A C 1
ATOM 671 O O . PRO A 1 85 ? 11.855 -16.697 -29.359 1.00 67.19 85 PRO A O 1
ATOM 674 N N . GLU A 1 86 ? 11.582 -18.304 -27.793 1.00 66.12 86 GLU A N 1
ATOM 675 C CA . GLU A 1 86 ? 12.885 -18.915 -28.037 1.00 66.12 86 GLU A CA 1
ATOM 676 C C . GLU A 1 86 ? 12.971 -19.307 -29.520 1.00 66.12 86 GLU A C 1
ATOM 678 O O . GLU A 1 86 ? 11.981 -19.802 -30.080 1.00 66.12 86 GLU A O 1
ATOM 683 N N . PRO A 1 87 ? 14.116 -19.072 -30.187 1.00 66.94 87 PRO A N 1
ATOM 684 C CA . PRO A 1 87 ? 14.294 -19.542 -31.548 1.00 66.94 87 PRO A CA 1
ATOM 685 C C . PRO A 1 87 ? 14.055 -21.052 -31.570 1.00 66.94 87 PRO A C 1
ATOM 687 O O . PRO A 1 87 ? 14.563 -21.781 -30.716 1.00 66.94 87 PRO A O 1
ATOM 690 N N . ALA A 1 88 ? 13.245 -21.508 -32.530 1.00 64.81 88 ALA A N 1
ATOM 691 C CA . ALA A 1 88 ? 12.948 -22.925 -32.698 1.00 64.81 88 ALA A CA 1
ATOM 692 C C . ALA A 1 88 ? 14.261 -23.729 -32.711 1.00 64.81 88 ALA A C 1
ATOM 694 O O . ALA A 1 88 ? 15.232 -23.271 -33.324 1.00 64.81 88 ALA A O 1
ATOM 695 N N . PRO A 1 89 ? 14.317 -24.901 -32.052 1.00 68.88 89 PRO A N 1
ATOM 696 C CA . PRO A 1 89 ? 15.524 -25.708 -32.064 1.00 68.88 89 PRO A CA 1
ATOM 697 C C . PRO A 1 89 ? 15.888 -26.013 -33.518 1.00 68.88 89 PRO A C 1
ATOM 699 O O . PRO A 1 89 ? 15.059 -26.525 -34.275 1.00 68.88 89 PRO A O 1
ATOM 702 N N . SER A 1 90 ? 17.118 -25.675 -33.908 1.00 63.28 90 SER A N 1
ATOM 703 C CA . SER A 1 90 ? 17.705 -26.108 -35.172 1.00 63.28 90 SER A CA 1
ATOM 704 C C . SER A 1 90 ? 17.702 -27.633 -35.170 1.00 63.28 90 SER A C 1
ATOM 706 O O . SER A 1 90 ? 18.515 -28.258 -34.497 1.00 63.28 90 SER A O 1
ATOM 708 N N . GLY A 1 91 ? 16.718 -28.235 -35.833 1.00 54.53 91 GLY A N 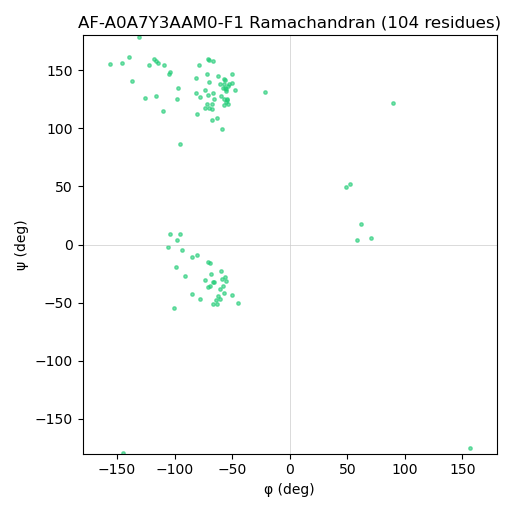1
ATOM 709 C CA . GLY A 1 91 ? 16.613 -29.681 -35.925 1.00 54.53 91 GLY A CA 1
ATOM 710 C C . GLY A 1 91 ? 17.759 -30.222 -36.768 1.00 54.53 91 GLY A C 1
ATOM 711 O O . GLY A 1 91 ? 17.738 -30.077 -37.988 1.00 54.53 91 GLY A O 1
ATOM 712 N N . ASP A 1 92 ? 18.732 -30.870 -36.131 1.00 62.59 92 ASP A N 1
ATOM 713 C CA . ASP A 1 92 ? 19.576 -31.845 -36.810 1.00 62.59 92 ASP A CA 1
ATOM 714 C C . ASP A 1 92 ? 18.673 -32.997 -37.264 1.00 62.59 92 ASP A C 1
ATOM 716 O O . ASP A 1 92 ? 18.133 -33.756 -36.455 1.00 62.59 92 ASP A O 1
ATOM 720 N N . VAL A 1 93 ? 18.455 -33.089 -38.574 1.00 61.94 93 VAL A N 1
ATOM 721 C CA . VAL A 1 93 ? 17.791 -34.234 -39.198 1.00 61.94 93 VAL A CA 1
ATOM 722 C C . VAL A 1 93 ? 18.731 -35.434 -39.041 1.00 61.94 93 VAL A C 1
ATOM 724 O O . VAL A 1 93 ? 19.832 -35.390 -39.591 1.00 61.94 93 VAL A O 1
ATOM 727 N N . PRO A 1 94 ? 18.363 -36.505 -38.314 1.00 61.25 94 PRO A N 1
ATOM 728 C CA . PRO A 1 94 ? 19.213 -37.685 -38.257 1.00 61.25 94 PRO A CA 1
ATOM 729 C C . PRO A 1 94 ? 19.264 -38.349 -39.638 1.00 61.25 94 PRO A C 1
ATOM 731 O O . PRO A 1 94 ? 18.224 -38.597 -40.254 1.00 61.25 94 PRO A O 1
ATOM 734 N N . GLU A 1 95 ? 20.477 -38.639 -40.117 1.00 58.69 95 GLU A N 1
ATOM 735 C CA . GLU A 1 95 ? 20.701 -39.375 -41.363 1.00 58.69 95 GLU A CA 1
ATOM 736 C C . GLU A 1 95 ? 19.996 -40.748 -41.337 1.00 58.69 95 GLU A C 1
ATOM 738 O O . GLU A 1 95 ? 19.967 -41.421 -40.296 1.00 58.69 95 GLU A O 1
ATOM 743 N N . PRO A 1 96 ? 19.414 -41.192 -42.468 1.00 56.97 96 PRO A N 1
ATOM 744 C CA . PRO A 1 96 ? 18.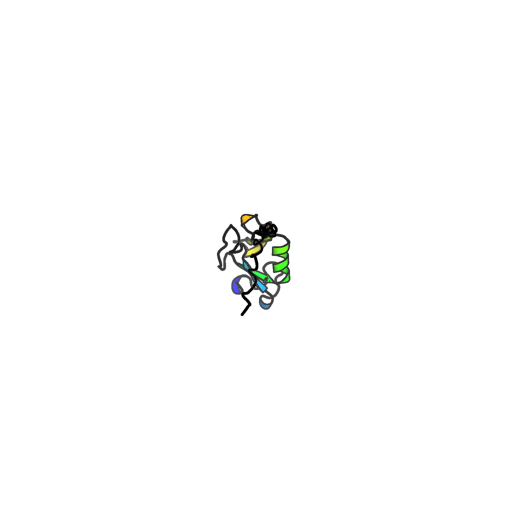751 -42.484 -42.549 1.00 56.97 96 PRO A CA 1
ATOM 745 C C . PRO A 1 96 ? 19.773 -43.613 -42.375 1.00 56.97 96 PRO A C 1
ATOM 747 O O . PRO A 1 96 ? 20.766 -43.697 -43.091 1.00 56.97 96 PRO A O 1
ATOM 750 N N . ARG A 1 97 ? 19.516 -44.508 -41.416 1.00 62.47 97 ARG A N 1
ATOM 751 C CA . ARG A 1 97 ? 20.303 -45.732 -41.237 1.00 62.47 97 ARG A CA 1
ATOM 752 C C . ARG A 1 97 ? 20.014 -46.689 -42.391 1.00 62.47 97 ARG A C 1
ATOM 754 O O . ARG A 1 97 ? 18.882 -47.160 -42.520 1.00 62.47 97 ARG A O 1
ATOM 761 N N . ASP A 1 98 ? 21.041 -46.997 -43.175 1.00 57.50 98 ASP A N 1
ATOM 762 C CA . ASP A 1 98 ? 21.015 -48.061 -44.175 1.00 57.50 98 ASP A CA 1
ATOM 763 C C . ASP A 1 98 ? 20.582 -49.389 -43.535 1.00 57.50 98 ASP A C 1
ATOM 765 O O . ASP A 1 98 ? 21.194 -49.892 -42.588 1.00 57.50 98 ASP A O 1
ATOM 769 N N . GLN A 1 99 ? 19.490 -49.958 -44.046 1.00 58.66 99 GLN A N 1
ATOM 770 C CA . GLN A 1 99 ? 19.024 -51.289 -43.676 1.00 58.66 99 GLN A CA 1
ATOM 771 C C . GLN A 1 99 ? 19.836 -52.326 -44.457 1.00 58.66 99 GLN A C 1
ATOM 773 O O . GLN A 1 99 ? 19.699 -52.449 -45.672 1.00 58.66 99 GLN A O 1
ATOM 778 N N . ALA A 1 100 ? 20.664 -53.097 -43.754 1.00 61.03 100 ALA A N 1
ATOM 779 C CA . ALA A 1 100 ? 21.273 -54.302 -44.305 1.00 61.03 100 ALA A CA 1
ATOM 780 C C . ALA A 1 100 ? 20.201 -55.398 -44.470 1.00 61.03 100 ALA A C 1
ATOM 782 O O . ALA A 1 100 ? 19.506 -55.697 -43.493 1.00 61.03 100 ALA A O 1
ATOM 783 N N . PRO A 1 101 ? 20.055 -56.039 -45.646 1.00 54.69 101 PRO A N 1
ATOM 784 C CA . PRO A 1 101 ? 19.195 -57.200 -45.758 1.00 54.69 101 PRO A CA 1
ATOM 785 C C . PRO A 1 101 ? 19.876 -58.449 -45.185 1.00 54.69 101 PRO A C 1
ATOM 787 O O . PRO A 1 101 ? 20.993 -58.832 -45.530 1.00 54.69 101 PRO A O 1
ATOM 790 N N . THR A 1 102 ? 19.116 -59.048 -44.280 1.00 57.81 102 THR A N 1
ATOM 791 C CA . THR A 1 102 ? 19.088 -60.415 -43.767 1.00 57.81 102 THR A CA 1
ATOM 792 C C . THR A 1 102 ? 19.711 -61.489 -44.664 1.00 57.81 102 THR A C 1
ATOM 794 O O . THR A 1 102 ? 19.354 -61.651 -45.830 1.00 57.81 102 THR A O 1
ATOM 797 N N . ALA A 1 103 ? 20.565 -62.310 -44.048 1.00 55.53 103 ALA A N 1
ATOM 798 C CA . ALA A 1 103 ? 21.029 -63.583 -44.583 1.00 55.53 103 ALA A CA 1
ATOM 799 C C . ALA A 1 103 ? 19.865 -64.562 -44.812 1.00 55.53 103 ALA A C 1
ATOM 801 O O . ALA A 1 103 ? 18.994 -64.726 -43.952 1.00 55.53 103 ALA A O 1
ATOM 802 N N . GLN A 1 104 ? 19.896 -65.265 -45.944 1.00 53.12 104 GLN A N 1
ATOM 803 C CA . GLN A 1 104 ? 19.181 -66.522 -46.134 1.00 53.12 104 GLN A CA 1
ATOM 804 C C . GLN A 1 104 ? 19.846 -67.358 -47.234 1.00 53.12 104 GLN A C 1
ATOM 806 O O . GLN A 1 104 ? 20.430 -66.795 -48.161 1.00 53.12 104 GLN A O 1
ATOM 811 N N . SER A 1 105 ? 19.633 -68.678 -47.154 1.00 51.66 105 SER A N 1
ATOM 812 C CA . SER A 1 105 ? 20.117 -69.786 -48.010 1.00 51.66 105 SER A CA 1
ATOM 813 C C . SER A 1 105 ? 21.454 -70.367 -47.532 1.00 51.66 105 SER A C 1
ATOM 815 O O . SER A 1 105 ? 22.432 -69.637 -47.444 1.00 51.66 105 SER A O 1
ATOM 817 N N . GLY A 1 106 ? 21.597 -71.652 -47.214 1.00 49.22 106 GLY A N 1
ATOM 818 C CA . GLY A 1 106 ? 20.739 -72.832 -47.334 1.00 49.22 106 GLY A CA 1
ATOM 819 C C . GLY A 1 106 ? 21.582 -74.065 -47.004 1.00 49.22 106 GLY A C 1
ATOM 820 O O . GLY A 1 106 ? 22.827 -73.924 -47.000 1.00 49.22 106 GLY A O 1
#

Foldseek 3Di:
DCVLAVAALPPRHGQVQWDKDFLQDCQFLVNGDPDPVRIDTHGPVVRVVCVVQQKGWDADPVPRHIDIDHDDRRRDNPDDDPPDPDPDPPDPDDDDDDDDDDDDDD